Protein AF-A0A9Q0EKS3-F1 (afdb_monomer)

Radius of gyration: 27.32 Å; Cα contacts (8 Å, |Δi|>4): 43; chains: 1; bounding box: 49×35×78 Å

pLDDT: mean 80.1, std 11.82, range [51.69, 97.25]

InterPro domains:
  IPR006985 Receptor activity modifying protein [PF04901] (32-113)
  IPR006985 Receptor activity modifying protein [PTHR14076] (32-113)
  IPR038126 RAMP domain superfamily [G3DSA:1.10.150.510] (27-85)

Secondary struct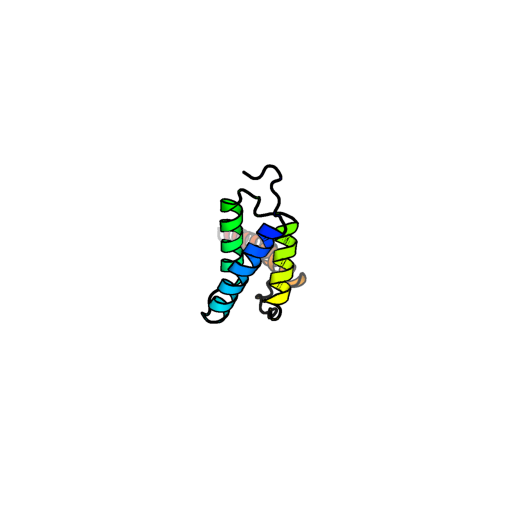ure (DSSP, 8-state):
--TT-S--HHHHHHHHHHHHHHHHHHTTTT--HHHHHHHHHHHHHHHHT--SS-HHHHHHHHHHHHHH-TT--S-S---PPPPHHHHHHHHHHHHHHHHHHHHHHHHHHHTT-

Solvent-accessible surface area (backbone atoms only — not comparable to full-atom values): 6680 Å² total; per-residue (Å²): 110,48,95,78,44,66,79,50,74,67,60,49,52,54,47,51,57,55,50,54,52,51,46,55,54,29,74,73,65,84,51,67,56,65,60,52,54,51,52,51,48,48,52,49,18,61,74,56,37,33,52,66,84,37,74,65,50,51,54,49,50,53,52,49,44,65,68,77,48,73,78,65,65,83,74,53,78,75,82,63,74,71,58,69,69,56,53,50,50,66,52,49,48,57,69,51,50,52,58,51,52,52,50,54,50,53,55,51,49,70,71,72,111

Foldseek 3Di:
DPPVLDDDPVLLVVLCVVLVVVLVVVVVVVDDSVVVNLVSLVVSCVVVVHDSDDPVNVVSVVVCCVPNVVPPDPVPVPVPPDPPVVVVVVVVCCVPVVVVVVVVVVVVVVVVD

Mean predicted aligned error: 12.66 Å

Structure (mmCIF, N/CA/C/O backbone):
data_AF-A0A9Q0EKS3-F1
#
_entry.id   AF-A0A9Q0EKS3-F1
#
loop_
_atom_site.group_PDB
_atom_site.id
_atom_site.type_symbol
_atom_site.label_atom_id
_atom_site.label_alt_id
_atom_site.label_comp_id
_atom_site.label_asym_id
_atom_site.label_entity_id
_atom_site.label_seq_id
_atom_site.pdbx_PDB_ins_code
_atom_site.Cartn_x
_atom_site.Cartn_y
_atom_site.Cartn_z
_atom_site.occupancy
_atom_site.B_iso_or_equiv
_atom_site.auth_seq_id
_atom_site.auth_comp_id
_atom_site.auth_asym_id
_atom_site.auth_atom_id
_atom_site.pdbx_PDB_model_num
ATOM 1 N N . MET A 1 1 ? 9.360 16.807 -16.471 1.00 53.38 1 MET A N 1
ATOM 2 C CA . MET A 1 1 ? 7.970 16.319 -16.365 1.00 53.38 1 MET A CA 1
ATOM 3 C C . MET A 1 1 ? 7.551 15.780 -17.713 1.00 53.38 1 MET A C 1
ATOM 5 O O . MET A 1 1 ? 7.492 16.559 -18.663 1.00 53.38 1 MET A O 1
ATOM 9 N N . ASN A 1 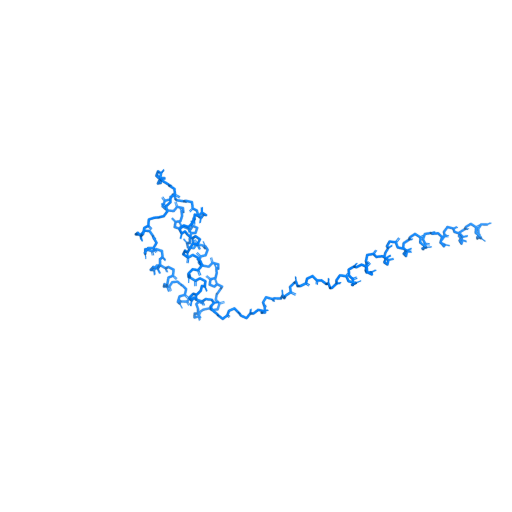2 ? 7.314 14.472 -17.791 1.00 58.62 2 ASN A N 1
ATOM 10 C CA . ASN A 1 2 ? 6.731 13.835 -18.965 1.00 58.62 2 ASN A CA 1
ATOM 11 C C . ASN A 1 2 ? 5.310 14.407 -19.193 1.00 58.62 2 ASN A C 1
ATOM 13 O O . ASN A 1 2 ? 4.522 14.428 -18.243 1.00 58.62 2 ASN A O 1
ATOM 17 N N . PRO A 1 3 ? 4.972 14.918 -20.393 1.00 57.31 3 PRO A N 1
ATOM 18 C CA . PRO A 1 3 ? 3.667 15.525 -20.664 1.00 57.31 3 PRO A CA 1
ATOM 19 C C . PRO A 1 3 ? 2.480 14.554 -20.551 1.00 57.31 3 PRO A C 1
ATOM 21 O O . PRO A 1 3 ? 1.352 15.017 -20.398 1.00 57.31 3 PRO A O 1
ATOM 24 N N . GLU A 1 4 ? 2.713 13.240 -20.603 1.00 66.25 4 GLU A N 1
ATOM 25 C CA . GLU A 1 4 ? 1.652 12.220 -20.564 1.00 66.25 4 GLU A CA 1
ATOM 26 C C . GLU A 1 4 ? 1.458 11.593 -19.174 1.00 66.25 4 GLU A C 1
ATOM 28 O O . GLU A 1 4 ? 0.430 10.971 -18.912 1.00 66.25 4 GLU A O 1
ATOM 33 N N . GLY A 1 5 ? 2.426 11.761 -18.263 1.00 68.38 5 GLY A N 1
ATOM 3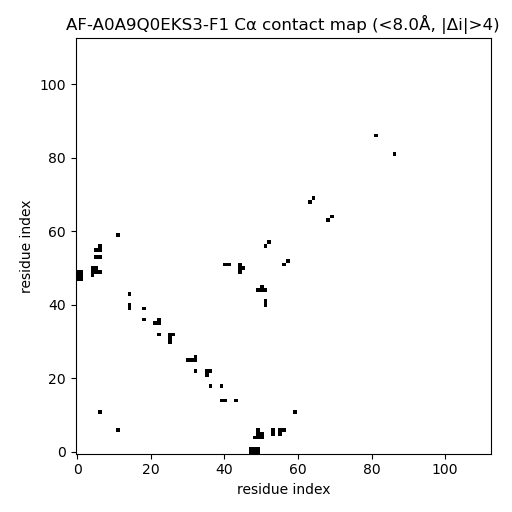4 C CA . GLY A 1 5 ? 2.372 11.211 -16.902 1.00 68.38 5 GLY A CA 1
ATOM 35 C C . GLY A 1 5 ? 2.301 9.676 -16.822 1.00 68.38 5 GLY A C 1
ATOM 36 O O . GLY A 1 5 ? 1.991 9.140 -15.754 1.00 68.38 5 GLY A O 1
ATOM 37 N N . SER A 1 6 ? 2.563 8.969 -17.927 1.00 76.06 6 SER A N 1
ATOM 38 C CA . SER A 1 6 ? 2.516 7.509 -18.030 1.00 76.06 6 SER A CA 1
ATOM 39 C C . SER A 1 6 ? 3.860 6.925 -18.444 1.00 76.06 6 SER A C 1
ATOM 41 O O . SER A 1 6 ? 4.679 7.592 -19.072 1.00 76.06 6 SER A O 1
ATOM 43 N N . TRP A 1 7 ? 4.067 5.679 -18.031 1.00 82.12 7 TRP A N 1
ATOM 44 C CA . TRP A 1 7 ? 5.269 4.898 -18.266 1.00 82.12 7 TRP A CA 1
ATOM 45 C C . TRP A 1 7 ? 5.232 4.290 -19.662 1.00 82.12 7 TRP A C 1
ATOM 47 O O . TRP A 1 7 ? 4.219 3.707 -20.061 1.00 82.12 7 TRP A O 1
ATOM 57 N N . THR A 1 8 ? 6.333 4.414 -20.392 1.00 84.62 8 THR A N 1
ATOM 58 C CA . THR A 1 8 ? 6.505 3.795 -21.706 1.00 84.62 8 THR A CA 1
ATOM 59 C C . THR A 1 8 ? 7.044 2.369 -21.577 1.00 84.62 8 THR A C 1
ATOM 61 O O . THR A 1 8 ? 7.456 1.930 -20.505 1.00 84.62 8 THR A O 1
ATOM 64 N N . ALA A 1 9 ? 7.027 1.619 -22.680 1.00 83.81 9 ALA A N 1
ATOM 65 C CA . ALA A 1 9 ? 7.581 0.267 -22.707 1.00 83.81 9 ALA A CA 1
ATOM 66 C C . ALA A 1 9 ? 9.099 0.249 -22.456 1.00 83.81 9 ALA A C 1
ATOM 68 O O . ALA A 1 9 ? 9.592 -0.699 -21.852 1.00 83.81 9 ALA A O 1
ATOM 69 N N . ASP A 1 10 ? 9.813 1.294 -22.883 1.00 84.12 10 ASP A N 1
ATOM 70 C CA . ASP A 1 10 ? 11.251 1.426 -22.646 1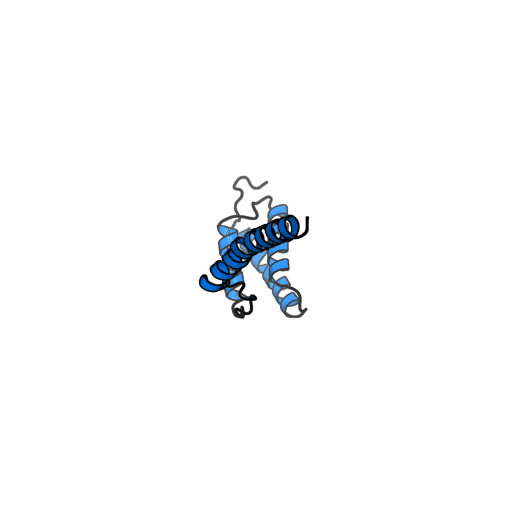.00 84.12 10 ASP A CA 1
ATOM 71 C C . ASP A 1 10 ? 11.525 1.699 -21.156 1.00 84.12 10 ASP A C 1
ATOM 73 O O . ASP A 1 10 ? 12.351 1.016 -20.558 1.00 84.12 10 ASP A O 1
ATOM 77 N N . ASP A 1 11 ? 10.737 2.581 -20.521 1.00 82.50 11 ASP A N 1
ATOM 78 C CA . ASP A 1 11 ? 10.841 2.853 -19.075 1.00 82.50 11 ASP A CA 1
ATOM 79 C C . ASP A 1 11 ? 10.597 1.587 -18.230 1.00 82.50 11 ASP A C 1
ATOM 81 O O . ASP A 1 11 ? 11.231 1.374 -17.198 1.00 82.50 11 ASP A O 1
ATOM 85 N N . LEU A 1 12 ? 9.658 0.738 -18.663 1.00 82.69 12 LEU A N 1
ATOM 86 C CA . LEU A 1 12 ? 9.355 -0.534 -18.004 1.00 82.69 12 LEU A CA 1
ATOM 87 C C . LEU A 1 12 ? 10.457 -1.578 -18.214 1.00 82.69 12 LEU A C 1
ATOM 89 O O . LEU A 1 12 ? 10.709 -2.370 -17.310 1.00 82.69 12 LEU A O 1
ATOM 93 N N . ALA A 1 13 ? 11.108 -1.590 -19.377 1.00 84.19 13 ALA A N 1
ATOM 94 C CA . ALA A 1 13 ? 12.222 -2.493 -19.651 1.00 84.19 13 ALA A CA 1
ATOM 95 C C . ALA A 1 13 ? 13.461 -2.134 -18.814 1.00 84.19 13 ALA A C 1
ATOM 97 O O . ALA A 1 13 ? 14.130 -3.030 -18.295 1.00 84.19 13 ALA A O 1
ATOM 98 N N . ASP A 1 14 ? 13.728 -0.837 -18.642 1.00 81.12 14 ASP A N 1
ATOM 99 C CA . ASP A 1 14 ? 14.784 -0.347 -17.752 1.00 81.12 14 ASP A CA 1
ATOM 100 C C . ASP A 1 14 ? 14.472 -0.710 -16.290 1.00 81.12 14 ASP A C 1
ATOM 102 O O . ASP A 1 14 ? 15.317 -1.290 -15.603 1.00 81.12 14 ASP A O 1
ATOM 106 N N . LEU A 1 15 ? 13.224 -0.494 -15.850 1.00 81.19 15 LEU A N 1
ATOM 107 C CA . LEU A 1 15 ? 12.751 -0.898 -14.521 1.00 81.19 15 LEU A CA 1
ATOM 108 C C . LEU A 1 15 ? 12.897 -2.411 -14.291 1.00 81.19 15 LEU A C 1
ATOM 110 O O . LEU A 1 15 ? 13.381 -2.824 -13.243 1.00 81.19 15 LEU A O 1
ATOM 114 N N . GLU A 1 16 ? 12.508 -3.250 -15.254 1.00 82.06 16 GLU A N 1
ATOM 115 C CA . GLU A 1 16 ? 12.648 -4.710 -15.167 1.00 82.06 16 GLU A CA 1
ATOM 116 C C . GLU A 1 16 ? 14.104 -5.157 -15.000 1.00 82.06 16 GLU A C 1
ATOM 118 O O . GLU A 1 16 ? 14.379 -6.096 -14.246 1.00 82.06 16 GLU A O 1
ATOM 123 N N . ALA A 1 17 ? 15.036 -4.499 -15.692 1.00 83.50 17 ALA A N 1
ATOM 124 C CA . ALA A 1 17 ? 16.455 -4.824 -15.624 1.00 83.50 17 ALA A CA 1
ATOM 125 C C . ALA A 1 17 ? 17.074 -4.444 -14.269 1.00 83.50 17 ALA A C 1
ATOM 127 O O . ALA A 1 17 ? 17.828 -5.239 -13.703 1.00 83.50 17 ALA A O 1
ATOM 128 N N . GLU A 1 18 ? 16.743 -3.264 -13.737 1.00 78.75 18 GLU A N 1
ATOM 129 C CA . GLU A 1 18 ? 17.228 -2.789 -12.433 1.00 78.75 18 GLU A CA 1
ATOM 130 C C . GLU A 1 18 ? 16.608 -3.580 -11.275 1.00 78.75 18 GLU A C 1
ATOM 132 O O . GLU A 1 18 ? 17.328 -4.166 -10.462 1.00 78.75 18 GLU A O 1
ATOM 137 N N . VAL A 1 19 ? 15.277 -3.693 -11.252 1.00 81.06 19 VAL A N 1
ATOM 138 C CA . VAL A 1 19 ? 14.530 -4.436 -10.224 1.00 81.06 19 VAL A CA 1
ATOM 139 C C . VAL A 1 19 ? 14.912 -5.912 -10.218 1.00 81.06 19 VAL A C 1
ATOM 141 O O . VAL A 1 19 ? 15.054 -6.507 -9.152 1.00 81.06 19 VAL A O 1
ATOM 144 N N . GLY A 1 20 ? 15.087 -6.527 -11.392 1.00 78.12 20 GLY A N 1
ATOM 145 C CA . GLY A 1 20 ? 15.454 -7.937 -11.498 1.00 78.12 20 GLY A CA 1
ATOM 146 C C . GLY A 1 20 ? 16.819 -8.252 -10.881 1.00 78.12 20 GLY A C 1
ATOM 147 O O . GLY A 1 20 ? 16.987 -9.327 -10.305 1.00 78.12 20 GLY A O 1
ATOM 148 N N . LEU A 1 21 ? 17.777 -7.324 -10.969 1.00 77.75 21 LEU A N 1
ATOM 149 C CA . LEU A 1 21 ? 19.103 -7.471 -10.367 1.00 77.75 21 LEU A CA 1
ATOM 150 C C . LEU A 1 21 ? 19.064 -7.241 -8.847 1.00 77.75 21 LEU A C 1
ATOM 152 O O . LEU A 1 21 ? 19.657 -8.014 -8.095 1.00 77.75 21 LEU A O 1
ATOM 156 N N . GLU A 1 22 ? 18.341 -6.212 -8.396 1.00 75.81 22 GLU A N 1
ATOM 157 C CA . GLU A 1 22 ? 18.205 -5.869 -6.973 1.00 75.81 22 GLU A CA 1
ATOM 158 C C . GLU A 1 22 ? 17.432 -6.944 -6.199 1.00 75.81 22 GLU A C 1
ATOM 160 O O . GLU A 1 22 ? 17.903 -7.429 -5.171 1.00 75.81 22 GLU A O 1
ATOM 165 N N . LEU A 1 23 ? 16.290 -7.402 -6.724 1.00 75.25 23 LEU A N 1
ATOM 166 C CA . LEU A 1 23 ? 15.518 -8.492 -6.118 1.00 75.25 23 LEU A CA 1
ATOM 167 C C . LEU A 1 23 ? 16.308 -9.801 -6.065 1.00 75.25 23 LEU A C 1
ATOM 169 O O . LEU A 1 23 ? 16.166 -10.553 -5.104 1.00 75.25 23 LEU A O 1
ATOM 173 N N . TYR A 1 24 ? 17.136 -10.078 -7.078 1.00 71.56 24 TYR A N 1
ATOM 174 C CA . TYR A 1 24 ? 17.986 -11.267 -7.090 1.00 71.56 24 TYR A CA 1
ATOM 175 C C . TYR A 1 24 ? 18.989 -11.249 -5.930 1.00 71.56 24 TYR A C 1
ATOM 177 O O . TYR A 1 24 ? 19.109 -12.245 -5.224 1.00 71.56 24 TYR A O 1
ATOM 185 N N . PHE A 1 25 ? 19.659 -10.118 -5.695 1.00 72.88 25 PHE A N 1
ATOM 186 C CA . PHE A 1 25 ? 20.630 -9.986 -4.608 1.00 72.88 25 PHE A CA 1
ATOM 187 C C . PHE A 1 25 ? 19.965 -9.988 -3.223 1.00 72.88 25 PHE A C 1
ATOM 189 O O . PHE A 1 25 ? 20.475 -10.589 -2.284 1.00 72.88 25 PHE A O 1
ATOM 196 N N . ILE A 1 26 ? 18.794 -9.365 -3.083 1.00 70.25 26 ILE A N 1
ATOM 197 C CA . ILE A 1 26 ? 18.093 -9.260 -1.792 1.00 70.25 26 ILE A CA 1
ATOM 198 C C . ILE A 1 26 ? 17.424 -10.567 -1.387 1.00 70.25 26 ILE A C 1
ATOM 200 O O . ILE A 1 26 ? 17.383 -10.888 -0.200 1.00 70.25 26 ILE A O 1
ATOM 204 N N . ALA A 1 27 ? 16.997 -11.373 -2.361 1.00 64.69 27 ALA A N 1
ATOM 205 C CA . ALA A 1 27 ? 16.612 -12.755 -2.102 1.00 64.69 27 ALA A CA 1
ATOM 206 C C . ALA A 1 27 ? 17.758 -13.577 -1.474 1.00 64.69 27 ALA A C 1
ATOM 208 O O . ALA A 1 27 ? 17.486 -14.586 -0.823 1.00 64.69 27 ALA A O 1
ATOM 209 N N . GLU A 1 28 ? 19.020 -13.157 -1.634 1.00 69.06 28 GLU A N 1
ATOM 210 C CA . GLU A 1 28 ? 20.182 -13.774 -0.985 1.00 69.06 28 GLU A CA 1
ATOM 211 C C . GLU A 1 28 ? 20.525 -13.159 0.395 1.00 69.06 28 GLU A C 1
ATOM 213 O O . GLU A 1 28 ? 21.211 -13.823 1.173 1.00 69.06 28 GLU A O 1
ATOM 218 N N . ASP A 1 29 ? 20.042 -11.951 0.735 1.00 70.38 29 ASP A N 1
ATOM 219 C CA . ASP A 1 29 ? 20.481 -11.145 1.902 1.00 70.38 29 ASP A CA 1
ATOM 220 C C . ASP A 1 29 ? 19.424 -10.957 3.022 1.00 70.38 29 ASP A C 1
ATOM 222 O O . ASP A 1 29 ? 19.594 -10.116 3.898 1.00 70.38 29 ASP A O 1
ATOM 226 N N . ASP A 1 30 ? 18.332 -11.737 3.046 1.00 65.12 30 ASP A N 1
ATOM 227 C CA . ASP A 1 30 ? 17.288 -11.689 4.109 1.00 65.12 30 ASP A CA 1
ATOM 228 C C . ASP A 1 30 ? 16.582 -10.309 4.243 1.00 65.12 30 ASP A C 1
ATOM 230 O O . ASP A 1 30 ? 15.960 -9.986 5.257 1.00 65.12 30 ASP A O 1
ATOM 234 N N . GLY A 1 31 ? 16.689 -9.458 3.217 1.00 72.06 31 GLY A N 1
ATOM 235 C CA . GLY A 1 31 ? 15.971 -8.186 3.125 1.00 72.06 31 GLY A CA 1
ATOM 236 C C . GLY A 1 31 ? 14.556 -8.370 2.575 1.00 72.06 31 GLY A C 1
ATOM 237 O O . GLY A 1 31 ? 14.286 -9.323 1.849 1.00 72.06 31 GLY A O 1
ATOM 238 N N . ASP A 1 32 ? 13.644 -7.448 2.901 1.00 78.00 32 ASP A N 1
ATOM 239 C CA . ASP A 1 32 ? 12.276 -7.481 2.374 1.00 78.00 32 ASP A CA 1
ATOM 240 C C . ASP A 1 32 ? 12.256 -7.066 0.887 1.00 78.00 32 ASP A C 1
ATOM 242 O O . ASP A 1 32 ? 12.464 -5.885 0.574 1.00 78.00 32 ASP A O 1
ATOM 246 N N . PRO A 1 33 ? 11.963 -7.995 -0.044 1.00 77.50 33 PRO A N 1
ATOM 247 C CA . PRO A 1 33 ? 11.981 -7.690 -1.466 1.00 77.50 33 PRO A CA 1
ATOM 248 C C . PRO A 1 33 ? 10.856 -6.724 -1.880 1.00 77.50 33 PRO A C 1
ATOM 250 O O . PRO A 1 33 ? 10.976 -6.056 -2.908 1.00 77.50 33 PRO A O 1
ATOM 253 N N . TYR A 1 34 ? 9.781 -6.586 -1.091 1.00 81.31 34 TYR A N 1
ATOM 254 C CA . TYR A 1 34 ? 8.720 -5.610 -1.378 1.00 81.31 34 TYR A CA 1
ATOM 255 C C . TYR A 1 34 ? 9.162 -4.172 -1.189 1.00 81.31 34 TYR A C 1
ATOM 257 O O . TYR A 1 34 ? 8.807 -3.304 -1.993 1.00 81.31 34 TYR A O 1
ATOM 265 N N . THR A 1 35 ? 9.907 -3.919 -0.116 1.00 83.12 35 THR A N 1
ATOM 266 C CA . THR A 1 35 ? 10.379 -2.574 0.210 1.00 83.12 35 THR A CA 1
ATOM 267 C C . THR A 1 35 ? 11.269 -2.057 -0.919 1.00 83.12 35 THR A C 1
ATOM 269 O O . THR A 1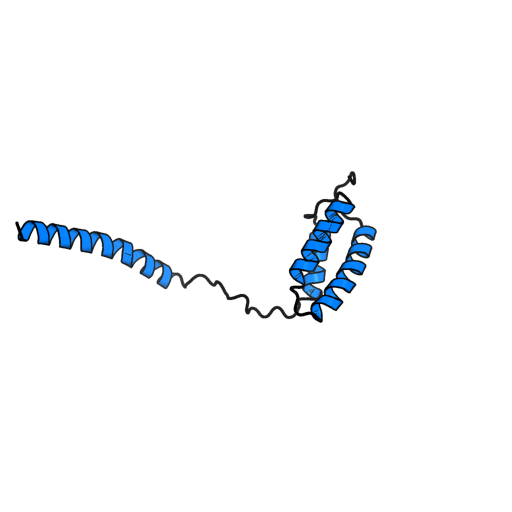 35 ? 11.061 -0.956 -1.416 1.00 83.12 35 THR A O 1
ATOM 272 N N . VAL A 1 36 ? 12.159 -2.904 -1.435 1.00 83.25 36 VAL A N 1
ATOM 273 C CA . VAL A 1 36 ? 13.067 -2.535 -2.532 1.00 83.25 36 VAL A CA 1
ATOM 274 C C . VAL A 1 36 ? 12.343 -2.340 -3.854 1.00 83.25 36 VAL A C 1
ATOM 276 O O . VAL A 1 36 ? 12.597 -1.363 -4.556 1.00 83.25 36 VAL A O 1
ATOM 279 N N . LEU A 1 37 ? 11.393 -3.221 -4.179 1.00 83.69 37 LEU A N 1
ATOM 280 C CA . LEU A 1 37 ? 10.546 -3.037 -5.356 1.00 83.69 37 LEU A CA 1
ATOM 281 C C . LEU A 1 37 ? 9.822 -1.681 -5.313 1.00 83.69 37 LEU A C 1
ATOM 283 O O . LEU A 1 37 ? 9.763 -0.975 -6.319 1.00 83.69 37 LEU A O 1
ATOM 287 N N . THR A 1 38 ? 9.291 -1.312 -4.147 1.00 85.75 38 THR A N 1
ATOM 288 C CA . THR A 1 38 ? 8.549 -0.059 -3.958 1.00 85.75 38 THR A CA 1
ATOM 289 C C . THR A 1 38 ? 9.469 1.161 -4.042 1.00 85.75 38 THR A C 1
ATOM 291 O O . THR A 1 38 ? 9.154 2.098 -4.777 1.00 85.75 38 THR A O 1
ATOM 294 N N . ASP A 1 39 ? 10.629 1.126 -3.381 1.00 86.31 39 ASP A N 1
ATOM 295 C CA . ASP A 1 39 ? 11.620 2.211 -3.394 1.00 86.31 39 ASP A CA 1
ATOM 296 C C . ASP A 1 39 ? 12.196 2.449 -4.801 1.00 86.31 39 ASP A C 1
ATOM 298 O O . ASP A 1 39 ? 12.387 3.598 -5.219 1.00 86.31 39 ASP A O 1
ATOM 302 N N . CYS A 1 40 ? 12.436 1.379 -5.566 1.00 85.69 40 CYS A N 1
ATOM 303 C CA . CYS A 1 40 ? 12.908 1.466 -6.948 1.00 85.69 40 CYS A CA 1
ATOM 304 C C . CYS A 1 40 ? 11.863 2.139 -7.852 1.00 85.69 40 CYS A C 1
ATOM 306 O O . CYS A 1 40 ? 12.176 3.094 -8.569 1.00 85.69 40 CYS A O 1
ATOM 308 N N . ILE A 1 41 ? 10.597 1.711 -7.759 1.00 85.44 41 ILE A N 1
ATOM 309 C CA . ILE A 1 41 ? 9.488 2.320 -8.506 1.00 85.44 41 ILE A CA 1
ATOM 310 C C . ILE A 1 41 ? 9.320 3.795 -8.120 1.00 85.44 41 ILE A C 1
ATOM 312 O O . ILE A 1 41 ? 9.129 4.633 -9.004 1.00 85.44 41 ILE A O 1
ATOM 316 N N . GLU A 1 42 ? 9.403 4.145 -6.834 1.00 87.38 42 GLU A N 1
ATOM 317 C CA . GLU A 1 42 ? 9.304 5.535 -6.368 1.00 87.38 42 GLU A CA 1
ATOM 318 C C . GLU A 1 42 ? 10.451 6.397 -6.915 1.00 87.38 42 GLU A C 1
ATOM 320 O O . GLU A 1 42 ? 10.214 7.477 -7.472 1.00 87.38 42 GLU A O 1
ATOM 325 N N . THR A 1 43 ? 11.683 5.896 -6.831 1.00 86.50 43 THR A N 1
ATOM 326 C CA . THR A 1 43 ? 12.884 6.585 -7.324 1.00 86.50 43 THR A CA 1
ATOM 327 C C . THR A 1 43 ? 12.804 6.821 -8.828 1.00 86.50 43 THR A C 1
ATOM 329 O O . THR A 1 43 ? 13.030 7.940 -9.300 1.00 86.50 43 THR A O 1
ATOM 332 N N . LEU A 1 44 ? 12.423 5.800 -9.595 1.00 83.19 44 LEU A N 1
ATOM 333 C CA . LEU A 1 44 ? 12.327 5.905 -11.046 1.00 83.19 44 LEU A CA 1
ATOM 334 C C . LEU A 1 44 ? 11.140 6.784 -11.477 1.00 83.19 44 LEU A C 1
ATOM 336 O O . LEU A 1 44 ? 11.282 7.602 -12.387 1.00 83.19 44 LEU A O 1
ATOM 340 N N . SER A 1 45 ? 10.014 6.741 -10.751 1.00 85.06 45 SER A N 1
ATOM 341 C CA . SER A 1 45 ? 8.896 7.687 -10.931 1.00 85.06 45 SER A CA 1
ATOM 342 C C . SER A 1 45 ? 9.362 9.135 -10.792 1.00 85.06 45 SER A C 1
ATOM 344 O O . SER A 1 45 ? 9.005 9.993 -11.606 1.00 85.06 45 SER A O 1
ATOM 346 N N . TYR A 1 46 ? 10.176 9.411 -9.769 1.00 85.19 46 TYR A N 1
ATOM 347 C CA . TYR A 1 46 ? 10.731 10.737 -9.518 1.00 85.19 46 TYR A CA 1
ATOM 348 C C . TYR A 1 46 ? 11.688 11.177 -10.633 1.00 85.19 46 TYR A C 1
ATOM 350 O O . TYR A 1 46 ? 11.572 12.302 -11.126 1.00 85.19 46 TYR A O 1
ATOM 358 N N . LEU A 1 47 ? 12.587 10.289 -11.072 1.00 83.94 47 LEU A N 1
ATOM 359 C CA . LEU A 1 47 ? 13.561 10.561 -12.135 1.00 83.94 47 LEU A CA 1
ATOM 360 C C . LEU A 1 47 ? 12.894 10.845 -13.486 1.00 83.94 47 LEU A C 1
ATOM 362 O O . LEU A 1 47 ? 13.243 11.818 -14.159 1.00 83.94 47 LEU A O 1
ATOM 366 N N . LEU A 1 48 ? 11.901 10.038 -13.862 1.00 81.88 48 LEU A N 1
ATOM 367 C CA . LEU A 1 48 ? 11.151 10.192 -15.113 1.00 81.88 48 LEU A CA 1
ATOM 368 C C . LEU A 1 48 ? 10.115 11.330 -15.034 1.00 81.88 48 LEU A C 1
ATOM 370 O O . LEU A 1 48 ? 9.622 11.831 -16.051 1.00 81.88 48 LEU A O 1
ATOM 374 N N . GLY A 1 49 ? 9.794 11.790 -13.821 1.00 81.81 49 GLY A N 1
ATOM 375 C CA . GLY A 1 49 ? 8.722 12.750 -13.574 1.00 81.81 49 GLY A CA 1
ATOM 376 C C . GLY A 1 49 ? 7.353 12.192 -13.970 1.00 81.81 49 GLY A C 1
ATOM 377 O O . GLY A 1 49 ? 6.523 12.943 -14.491 1.00 81.81 49 GLY A O 1
ATOM 378 N N . CYS A 1 50 ? 7.166 10.887 -13.763 1.00 83.12 50 CYS A N 1
ATOM 379 C CA . CYS A 1 50 ? 5.940 10.129 -13.994 1.00 83.12 50 CYS A CA 1
ATOM 380 C C . CYS A 1 50 ? 5.216 9.878 -12.664 1.00 83.12 50 CYS A C 1
ATOM 382 O O . CYS A 1 50 ? 5.791 10.003 -11.582 1.00 83.12 50 CYS A O 1
ATOM 384 N N . TYR A 1 51 ? 3.933 9.524 -12.726 1.00 81.62 51 TYR A N 1
ATOM 385 C CA . TYR A 1 51 ? 3.203 9.134 -11.522 1.00 81.62 51 TYR A CA 1
ATOM 386 C C . TYR A 1 51 ? 3.583 7.712 -11.096 1.00 81.62 51 TYR A C 1
ATOM 388 O O . TYR A 1 51 ? 3.594 6.799 -11.924 1.00 81.62 51 TYR A O 1
ATOM 396 N N . HIS A 1 52 ? 3.835 7.532 -9.796 1.00 74.88 52 HIS A N 1
ATOM 397 C CA . HIS A 1 52 ? 4.091 6.220 -9.193 1.00 74.88 52 HIS A CA 1
ATOM 398 C C . HIS A 1 52 ? 2.865 5.295 -9.266 1.00 74.88 52 HIS A C 1
ATOM 400 O O . HIS A 1 52 ? 2.993 4.097 -9.483 1.00 74.88 52 HIS A O 1
ATOM 406 N N . LEU A 1 53 ? 1.658 5.861 -9.153 1.00 75.62 53 LEU A N 1
ATOM 407 C CA . LEU A 1 53 ? 0.388 5.161 -9.348 1.00 75.62 53 LEU A CA 1
ATOM 408 C C . LEU A 1 53 ? -0.092 5.364 -10.786 1.00 75.62 53 LEU A C 1
ATOM 410 O O . LEU A 1 53 ? -0.657 6.404 -11.129 1.00 75.62 53 LEU A O 1
ATOM 414 N N . ASN A 1 54 ? 0.126 4.359 -11.626 1.00 78.19 54 ASN A N 1
ATOM 415 C CA . ASN A 1 54 ? -0.346 4.319 -13.007 1.00 78.19 54 ASN A CA 1
ATOM 416 C C . ASN A 1 54 ? -0.756 2.876 -13.360 1.00 78.19 54 ASN A C 1
ATOM 418 O O . ASN A 1 54 ? -0.083 1.958 -12.891 1.00 78.19 54 ASN A O 1
ATOM 422 N N . PRO A 1 55 ? -1.793 2.645 -14.190 1.00 84.12 55 PRO A N 1
ATOM 423 C CA . PRO A 1 55 ? -2.132 1.308 -14.685 1.00 84.12 55 PRO A CA 1
ATOM 424 C C . PRO A 1 55 ? -0.937 0.484 -15.192 1.00 84.12 55 PRO A C 1
ATOM 426 O O . PRO A 1 55 ? -0.843 -0.693 -14.868 1.00 84.12 55 PRO A O 1
ATOM 429 N N . SER A 1 56 ? 0.018 1.100 -15.899 1.00 83.00 56 SER A N 1
ATOM 430 C CA . SER A 1 56 ? 1.213 0.394 -16.390 1.00 83.00 56 SER A CA 1
ATOM 431 C C . SER A 1 56 ? 2.103 -0.130 -15.253 1.00 83.00 56 SER A C 1
ATOM 433 O O . SER A 1 56 ? 2.583 -1.259 -15.304 1.00 83.00 56 SER A O 1
ATOM 435 N N . VAL A 1 57 ? 2.288 0.672 -14.198 1.00 82.25 57 VAL A N 1
ATOM 436 C CA . VAL A 1 57 ? 3.060 0.286 -13.002 1.00 82.25 57 VAL A CA 1
ATOM 437 C C . VAL 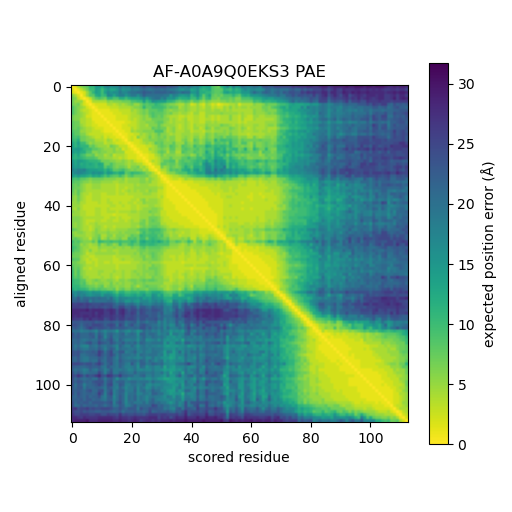A 1 57 ? 2.298 -0.742 -12.174 1.00 82.25 57 VAL A C 1
ATOM 439 O O . VAL A 1 57 ? 2.898 -1.659 -11.625 1.00 82.25 57 VAL A O 1
ATOM 442 N N . GLN A 1 58 ? 0.970 -0.622 -12.109 1.00 85.50 58 GLN A N 1
ATOM 443 C CA . GLN A 1 58 ? 0.103 -1.586 -11.435 1.00 85.50 58 GLN A CA 1
ATOM 444 C C . GLN A 1 58 ? 0.230 -2.977 -12.071 1.00 85.50 58 GLN A C 1
ATOM 446 O O . GLN A 1 58 ? 0.412 -3.962 -11.356 1.00 85.50 58 GLN A O 1
ATOM 451 N N . ASP A 1 59 ? 0.175 -3.061 -13.402 1.00 87.12 59 ASP A N 1
ATOM 452 C CA . ASP A 1 59 ? 0.329 -4.323 -14.131 1.00 87.12 59 ASP A CA 1
ATOM 453 C C . ASP A 1 59 ? 1.739 -4.901 -13.971 1.00 87.12 59 ASP A C 1
ATOM 455 O O . ASP A 1 59 ? 1.890 -6.110 -13.779 1.00 87.12 59 ASP A O 1
ATOM 459 N N . PHE A 1 60 ? 2.768 -4.049 -13.992 1.00 84.62 60 PHE A N 1
ATOM 460 C CA . PHE A 1 60 ? 4.141 -4.451 -13.688 1.00 84.62 60 PHE A CA 1
ATOM 461 C C . PHE A 1 60 ? 4.269 -5.026 -12.269 1.00 84.62 60 PHE A C 1
ATOM 463 O O . PHE A 1 60 ? 4.837 -6.103 -12.079 1.00 84.62 60 PHE A O 1
ATOM 470 N N . PHE A 1 61 ? 3.686 -4.358 -11.271 1.00 85.06 61 PHE A N 1
ATOM 471 C CA . PHE A 1 61 ? 3.708 -4.806 -9.881 1.00 85.06 61 PHE A CA 1
ATOM 472 C C . PHE A 1 61 ? 3.028 -6.169 -9.719 1.00 85.06 61 PHE A C 1
ATOM 474 O O . PHE A 1 61 ? 3.585 -7.062 -9.086 1.00 85.06 61 PHE A O 1
ATOM 481 N N . LEU A 1 62 ? 1.864 -6.370 -10.343 1.00 85.50 62 LEU A N 1
ATOM 482 C CA . LEU A 1 62 ? 1.146 -7.649 -10.312 1.00 85.50 62 LEU A CA 1
ATOM 483 C C . LEU A 1 62 ? 1.940 -8.783 -10.977 1.00 85.50 62 LEU A C 1
ATOM 485 O O . LEU A 1 62 ? 1.964 -9.902 -10.463 1.00 85.50 62 LEU A O 1
ATOM 489 N N . GLN A 1 63 ? 2.613 -8.508 -12.097 1.00 84.94 63 GLN A N 1
ATOM 490 C CA . GLN A 1 63 ? 3.460 -9.495 -12.774 1.00 84.94 63 GLN A CA 1
ATOM 491 C C . GLN A 1 63 ? 4.691 -9.865 -11.942 1.00 84.94 63 GLN A C 1
ATOM 493 O O . GLN A 1 63 ? 5.010 -11.047 -11.809 1.00 84.94 63 GLN A O 1
ATOM 498 N N . THR A 1 64 ? 5.353 -8.877 -11.342 1.00 81.38 64 THR A N 1
ATOM 499 C CA . THR A 1 64 ? 6.514 -9.085 -10.466 1.00 81.38 64 THR A CA 1
ATOM 500 C C . THR A 1 64 ? 6.112 -9.834 -9.196 1.00 81.38 64 THR A C 1
ATOM 502 O O . THR A 1 64 ? 6.748 -10.832 -8.849 1.00 81.38 64 THR A O 1
ATOM 505 N N . HIS A 1 65 ? 4.990 -9.463 -8.573 1.00 81.56 65 HIS A N 1
ATOM 506 C CA . HIS A 1 65 ? 4.386 -10.194 -7.456 1.00 81.56 65 HIS A CA 1
ATOM 507 C C . HIS A 1 65 ? 4.122 -11.663 -7.825 1.00 81.56 65 HIS A C 1
ATOM 509 O O . HIS A 1 65 ? 4.477 -12.578 -7.083 1.00 81.56 65 HIS A O 1
ATOM 515 N N . GLY A 1 66 ? 3.546 -11.910 -9.002 1.00 78.38 66 GLY A N 1
ATOM 516 C CA . GLY A 1 66 ? 3.278 -13.255 -9.512 1.00 78.38 66 GLY A CA 1
ATOM 517 C C . GLY A 1 66 ? 4.513 -14.031 -9.982 1.00 78.38 66 GLY A C 1
ATOM 518 O O . GLY A 1 66 ? 4.393 -15.220 -10.247 1.00 78.38 66 GLY A O 1
ATOM 519 N N . ARG A 1 67 ? 5.689 -13.408 -10.113 1.00 78.31 67 ARG A N 1
ATOM 520 C CA . ARG A 1 67 ? 6.934 -14.084 -10.523 1.00 78.31 67 ARG A CA 1
ATOM 521 C C . ARG A 1 67 ? 7.842 -14.378 -9.333 1.00 78.31 67 ARG A C 1
ATOM 523 O O . ARG A 1 67 ? 8.3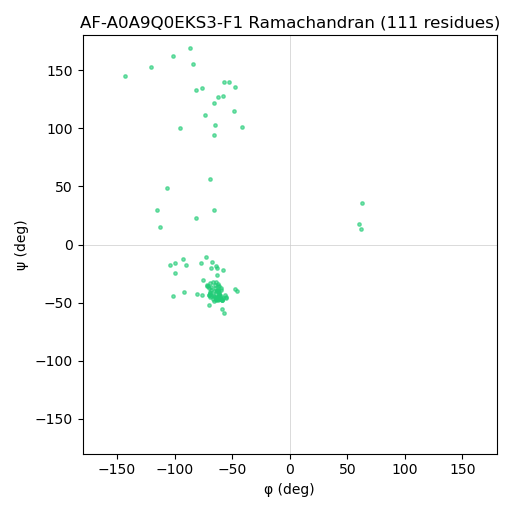81 -15.477 -9.248 1.00 78.31 67 ARG A O 1
ATOM 530 N N . PHE A 1 68 ? 8.007 -13.414 -8.432 1.00 72.50 68 PHE A N 1
ATOM 531 C CA . PHE A 1 68 ? 8.972 -13.486 -7.332 1.00 72.50 68 PHE A CA 1
ATOM 532 C C . PHE A 1 68 ? 8.338 -13.896 -5.997 1.00 72.50 68 PHE A C 1
ATOM 534 O O . PHE A 1 68 ? 9.009 -14.503 -5.169 1.00 72.50 68 PHE A O 1
ATOM 541 N N . PHE A 1 69 ? 7.036 -13.660 -5.809 1.00 73.75 69 PHE A N 1
ATOM 542 C CA . PHE A 1 69 ? 6.344 -13.855 -4.529 1.00 73.75 69 PHE A CA 1
ATOM 543 C C . PHE A 1 69 ? 5.282 -14.967 -4.594 1.00 73.75 69 PHE A C 1
ATOM 545 O O . PHE A 1 69 ? 4.289 -14.955 -3.874 1.00 73.75 69 PHE A O 1
ATOM 552 N N . LEU A 1 70 ? 5.495 -15.969 -5.456 1.00 68.06 70 LEU A N 1
ATOM 553 C CA . LEU A 1 70 ? 4.580 -17.109 -5.641 1.00 68.06 70 LEU A CA 1
ATOM 554 C C . LEU A 1 70 ? 4.416 -17.989 -4.397 1.00 68.06 70 LEU A C 1
ATOM 556 O O . LEU A 1 70 ? 3.437 -18.723 -4.293 1.00 68.06 70 LEU A O 1
ATOM 560 N N . THR A 1 71 ? 5.367 -17.914 -3.467 1.00 61.50 71 THR A N 1
ATOM 561 C CA . THR A 1 71 ? 5.327 -18.637 -2.192 1.00 61.50 71 THR A CA 1
ATOM 562 C C . THR A 1 71 ? 5.024 -17.670 -1.051 1.00 61.50 71 THR A C 1
ATOM 564 O O . THR A 1 71 ? 5.721 -17.651 -0.042 1.00 61.50 71 THR A O 1
ATOM 567 N N . CYS A 1 72 ? 3.994 -16.835 -1.201 1.00 59.28 72 CYS A N 1
ATOM 568 C CA . CYS A 1 72 ? 3.368 -16.229 -0.033 1.00 59.28 72 CYS A CA 1
ATOM 569 C C . CYS A 1 72 ? 2.745 -17.370 0.774 1.00 59.28 72 CYS A C 1
ATOM 571 O O . CYS A 1 72 ? 1.708 -17.912 0.395 1.00 59.28 72 CYS A O 1
ATOM 573 N N . SER A 1 73 ? 3.395 -17.770 1.868 1.00 56.47 73 SER A N 1
ATOM 574 C CA . SER A 1 73 ? 2.653 -18.453 2.918 1.00 56.47 73 SER A CA 1
ATOM 575 C C . SER A 1 73 ? 1.556 -17.482 3.344 1.00 56.47 73 SER A C 1
ATOM 577 O O . SER A 1 73 ? 1.865 -16.337 3.675 1.00 56.47 73 SER A O 1
ATOM 579 N N . GLU A 1 74 ? 0.295 -17.909 3.371 1.00 55.34 74 GLU A N 1
ATOM 580 C CA . GLU A 1 74 ? -0.793 -17.190 4.058 1.00 55.34 74 GLU A CA 1
ATOM 581 C C . GLU A 1 74 ? -0.573 -17.171 5.591 1.00 55.34 74 GLU A C 1
ATOM 583 O O . GLU A 1 74 ? -1.518 -17.139 6.370 1.00 55.34 74 GLU A O 1
ATOM 588 N N . ASP A 1 75 ? 0.686 -17.197 6.034 1.00 51.69 75 ASP A N 1
ATOM 589 C CA . ASP A 1 75 ? 1.132 -16.781 7.355 1.00 51.69 75 ASP A CA 1
ATOM 590 C C . ASP A 1 75 ? 1.294 -15.250 7.406 1.00 51.69 75 ASP A C 1
ATOM 592 O O . ASP A 1 75 ? 1.976 -14.722 8.288 1.00 51.69 75 ASP A O 1
ATOM 596 N N . GLU A 1 76 ? 0.621 -14.494 6.521 1.00 53.16 76 GLU A N 1
ATOM 597 C CA . GLU A 1 76 ? 0.000 -13.275 7.032 1.00 53.16 76 GLU A CA 1
ATOM 598 C C . GLU A 1 76 ? -0.735 -13.737 8.278 1.00 53.16 76 GLU A C 1
ATOM 600 O O . GLU A 1 76 ? -1.606 -14.599 8.186 1.00 53.16 76 GLU A O 1
ATOM 605 N N . LEU A 1 77 ? -0.317 -13.253 9.450 1.00 55.53 77 LEU A N 1
ATOM 606 C CA . LEU A 1 77 ? -1.114 -13.333 10.661 1.00 55.53 77 LEU A CA 1
ATOM 607 C C . LEU A 1 77 ? -2.527 -13.016 10.216 1.00 55.53 77 LEU A C 1
ATOM 609 O O . LEU A 1 77 ? -2.811 -11.860 9.921 1.00 55.53 77 LEU A O 1
ATOM 613 N N . LEU A 1 78 ? -3.354 -14.046 10.051 1.00 57.25 78 LEU A N 1
ATOM 614 C CA . LEU A 1 78 ? -4.687 -13.881 9.535 1.00 57.25 78 LEU A CA 1
ATOM 615 C C . LEU A 1 78 ? -5.357 -13.065 10.631 1.00 57.25 78 LEU A C 1
ATOM 617 O O . LEU A 1 78 ? -5.836 -13.623 11.622 1.00 57.25 78 LEU A O 1
ATOM 621 N N . LEU A 1 79 ? -5.363 -11.735 10.483 1.00 58.78 79 LEU A N 1
ATOM 622 C CA . LEU A 1 79 ? -6.213 -10.803 11.207 1.00 58.78 79 LEU A CA 1
ATOM 623 C C . LEU A 1 79 ? -7.629 -11.057 10.683 1.00 58.78 79 LEU A C 1
ATOM 625 O O . LEU A 1 79 ? -8.307 -10.193 10.142 1.00 58.78 79 LEU A O 1
ATOM 629 N N . THR A 1 80 ? -8.050 -12.312 10.799 1.00 67.88 80 THR A N 1
ATOM 630 C CA . THR A 1 80 ? -9.415 -12.730 10.624 1.00 67.88 80 THR A CA 1
ATOM 631 C C . THR A 1 80 ? -10.133 -12.074 11.775 1.00 67.88 80 THR A C 1
ATOM 633 O O . THR A 1 80 ? -9.767 -12.275 12.940 1.00 67.88 80 THR A O 1
ATOM 636 N N . ASP A 1 81 ? -11.131 -11.265 11.446 1.00 73.00 81 ASP A N 1
ATOM 637 C CA . ASP A 1 81 ? -12.011 -10.716 12.457 1.00 73.00 81 ASP A CA 1
ATOM 638 C C . ASP A 1 81 ? -12.473 -11.839 13.389 1.00 73.00 81 ASP A C 1
ATOM 640 O O . ASP A 1 81 ? -12.822 -12.946 12.955 1.00 73.00 81 ASP A O 1
ATOM 644 N N . ALA A 1 82 ? -12.455 -11.557 14.695 1.00 75.44 82 ALA A N 1
ATOM 645 C CA . ALA A 1 82 ? -12.987 -12.488 15.674 1.00 75.44 82 ALA A CA 1
ATOM 646 C C . ALA A 1 82 ? -14.420 -12.865 15.258 1.00 75.44 82 ALA A C 1
ATOM 648 O O . ALA A 1 82 ? -15.183 -12.004 14.805 1.00 75.44 82 ALA A O 1
ATOM 649 N N . PRO A 1 83 ? -14.823 -14.137 15.400 1.00 85.25 83 PRO A N 1
ATOM 650 C CA . PRO A 1 83 ? -16.115 -14.580 14.907 1.00 85.25 83 PRO A CA 1
ATOM 651 C C . PRO A 1 83 ? -17.236 -13.741 15.538 1.00 85.25 83 PRO A C 1
ATOM 653 O O . PRO A 1 83 ? -17.190 -13.393 16.719 1.00 85.25 83 PRO A O 1
ATOM 656 N N . HIS A 1 84 ? -18.245 -13.397 14.734 1.00 87.31 84 HIS A N 1
ATOM 657 C CA . HIS A 1 84 ? -19.285 -12.411 15.060 1.00 87.31 84 HIS A CA 1
ATOM 658 C C . HIS A 1 84 ? -19.911 -12.589 16.454 1.00 87.31 84 HIS A C 1
ATOM 660 O O . HIS A 1 84 ? -20.183 -11.622 17.162 1.00 87.31 84 HIS A O 1
ATOM 666 N N . ASN A 1 85 ? -20.114 -13.835 16.882 1.00 89.06 85 ASN A N 1
ATOM 667 C CA . ASN A 1 85 ? -20.643 -14.168 18.202 1.00 89.06 85 ASN A CA 1
ATOM 668 C C . ASN A 1 85 ? -19.729 -13.705 19.351 1.00 89.06 85 ASN A C 1
ATOM 670 O O . ASN A 1 85 ? -20.230 -13.230 20.368 1.00 89.06 85 ASN A O 1
ATOM 674 N N . VAL A 1 86 ? -18.409 -13.814 19.199 1.00 91.62 86 VAL A N 1
ATOM 675 C CA . VAL A 1 86 ? -17.426 -13.386 20.205 1.00 91.62 86 VAL A CA 1
ATOM 676 C C . VAL A 1 86 ? -17.425 -11.867 20.332 1.00 91.62 86 VAL A C 1
ATOM 678 O O . VAL A 1 86 ? -17.492 -11.354 21.448 1.00 91.62 86 VAL A O 1
ATOM 681 N N . VAL A 1 87 ? -17.450 -11.150 19.206 1.00 92.06 87 VAL A N 1
ATOM 682 C CA . VAL A 1 87 ? -17.524 -9.678 19.175 1.00 92.06 87 VAL A CA 1
ATOM 683 C C . VAL A 1 87 ? -18.793 -9.180 19.870 1.00 92.06 87 VAL A C 1
ATOM 685 O O . VAL A 1 87 ? -18.739 -8.270 20.700 1.00 92.06 87 VAL A O 1
ATOM 688 N N . VAL A 1 88 ? -19.937 -9.814 19.598 1.00 94.56 88 VAL A N 1
ATOM 689 C CA . VAL A 1 88 ? -21.219 -9.451 20.220 1.00 94.56 88 VAL A CA 1
ATOM 690 C C . VAL A 1 88 ? -21.189 -9.685 21.729 1.00 94.56 88 VAL A C 1
ATOM 692 O O . VAL A 1 88 ? -21.569 -8.797 22.492 1.00 94.56 88 VAL A O 1
ATOM 695 N N . VAL A 1 89 ? -20.702 -10.842 22.186 1.00 95.38 89 VAL A N 1
ATOM 696 C CA . VAL A 1 89 ? -20.611 -11.146 23.623 1.00 95.38 89 VAL A CA 1
ATOM 697 C C . VAL A 1 89 ? -19.671 -10.169 24.330 1.00 95.38 89 VAL A C 1
ATOM 699 O O . VAL A 1 89 ? -20.055 -9.585 25.343 1.00 95.38 89 VAL A O 1
ATOM 702 N N . LEU A 1 90 ? -18.478 -9.932 23.779 1.00 93.38 90 LEU A N 1
ATOM 703 C CA . LEU A 1 90 ? -17.497 -9.004 24.349 1.00 93.38 90 LEU A CA 1
ATOM 704 C C . LEU A 1 90 ? -17.989 -7.558 24.384 1.00 93.38 90 LEU A C 1
ATOM 706 O O . LEU A 1 90 ? -17.557 -6.804 25.247 1.00 93.38 90 LEU A O 1
ATOM 710 N N . THR A 1 91 ? -18.907 -7.179 23.496 1.00 94.88 91 THR A N 1
ATOM 711 C CA . THR A 1 91 ? -19.534 -5.850 23.505 1.00 94.88 91 THR A CA 1
ATOM 712 C C . THR A 1 91 ? -20.660 -5.765 24.537 1.00 94.88 91 THR A C 1
ATOM 714 O O . THR A 1 91 ? -20.765 -4.786 25.275 1.00 94.88 91 THR A O 1
ATOM 717 N N . LEU A 1 92 ? -21.499 -6.800 24.642 1.00 96.62 92 LEU A N 1
ATOM 718 C CA . LEU A 1 92 ? -22.629 -6.821 25.577 1.00 96.62 92 LEU A CA 1
ATOM 719 C C . LEU A 1 92 ? -22.192 -6.908 27.043 1.00 96.62 92 LEU A C 1
ATOM 721 O O . LEU A 1 92 ? -22.853 -6.332 27.911 1.00 96.62 92 LEU A O 1
ATOM 725 N N . VAL A 1 93 ? -21.085 -7.593 27.337 1.00 96.75 93 VAL A N 1
ATOM 726 C CA . VAL A 1 93 ? -20.553 -7.719 28.703 1.00 96.75 93 VAL A CA 1
ATOM 727 C C . VAL A 1 93 ? -20.278 -6.354 29.352 1.00 96.75 93 VAL A C 1
ATOM 729 O O . VAL A 1 93 ? -20.901 -6.083 30.373 1.00 96.75 93 VAL A O 1
ATOM 732 N N . PRO A 1 94 ? -19.427 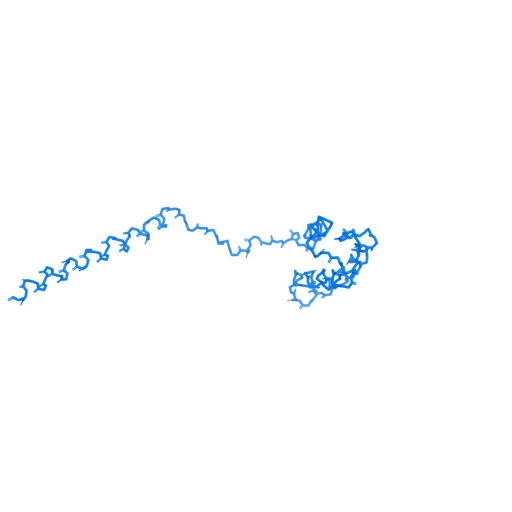-5.456 28.818 1.00 94.56 94 PRO A N 1
ATOM 733 C CA . PRO A 1 94 ? -19.182 -4.156 29.437 1.00 94.56 94 PRO A CA 1
ATOM 734 C C . PRO A 1 94 ? -20.431 -3.268 29.430 1.00 94.56 94 PRO A C 1
ATOM 736 O O . PRO A 1 94 ? -20.699 -2.599 30.426 1.00 94.56 94 PRO A O 1
ATOM 739 N N . VAL A 1 95 ? -21.246 -3.308 28.370 1.00 97.25 95 VAL A N 1
ATOM 740 C CA . VAL A 1 95 ? -22.484 -2.511 28.272 1.00 97.25 95 VAL A CA 1
ATOM 741 C C . VAL A 1 95 ? -23.489 -2.867 29.368 1.00 97.25 95 VAL A C 1
ATOM 743 O O . VAL A 1 95 ? -24.177 -1.984 29.874 1.00 97.25 95 VAL A O 1
ATOM 746 N N . THR A 1 96 ? -23.572 -4.137 29.765 1.00 96.69 96 THR A N 1
ATOM 747 C CA . THR A 1 96 ? -24.491 -4.596 30.819 1.00 96.69 96 THR A CA 1
ATOM 748 C C . THR A 1 96 ? -23.854 -4.577 32.206 1.00 96.69 96 THR A C 1
ATOM 750 O O . THR A 1 96 ? -24.488 -4.160 33.174 1.00 96.69 96 THR A O 1
ATOM 753 N N . LEU A 1 97 ? -22.589 -4.978 32.325 1.00 96.81 97 LEU A N 1
ATOM 754 C CA . LEU A 1 97 ? -21.894 -5.102 33.604 1.00 96.81 97 LEU A CA 1
ATOM 755 C C . LEU A 1 97 ? -21.626 -3.738 34.248 1.00 96.81 97 LEU A C 1
ATOM 757 O O . LEU A 1 97 ? -21.813 -3.594 35.455 1.00 96.81 97 LEU A O 1
ATOM 761 N N . LEU A 1 98 ? -21.236 -2.728 33.464 1.00 96.56 98 LEU A N 1
ATOM 762 C CA . LEU A 1 98 ? -20.961 -1.382 33.976 1.00 96.56 98 LEU A CA 1
ATOM 763 C C . LEU A 1 98 ? -22.174 -0.749 34.691 1.00 96.56 98 LEU A C 1
ATOM 765 O O . LEU A 1 98 ? -22.032 -0.399 35.865 1.00 96.56 98 LEU A O 1
ATOM 769 N N . PRO A 1 99 ? -23.372 -0.626 34.078 1.00 96.25 99 PRO A N 1
ATOM 770 C CA . PRO A 1 99 ? -24.526 -0.037 34.756 1.00 96.25 99 PRO A CA 1
ATOM 771 C C . PRO A 1 99 ? -25.023 -0.891 35.927 1.00 96.25 99 PRO A C 1
ATOM 773 O O . PRO A 1 99 ? -25.469 -0.331 36.927 1.00 96.25 99 PRO A O 1
ATOM 776 N N . LEU A 1 100 ? -24.909 -2.224 35.854 1.00 96.81 100 LEU A N 1
ATOM 777 C CA . LEU A 1 100 ? -25.256 -3.107 36.971 1.00 96.81 100 LEU A CA 1
ATOM 778 C C . LEU A 1 100 ? -24.368 -2.849 38.190 1.00 96.81 100 LEU A C 1
ATOM 780 O O . LEU A 1 100 ? -24.877 -2.715 39.302 1.00 96.81 100 LEU A O 1
ATOM 784 N N . LEU A 1 101 ? -23.052 -2.733 37.994 1.00 96.38 101 LEU A N 1
ATOM 785 C CA . LEU A 1 101 ? -22.121 -2.417 39.077 1.00 96.38 101 LEU A CA 1
ATOM 786 C C . LEU A 1 101 ? -22.402 -1.033 39.669 1.00 96.38 101 LEU A C 1
ATOM 788 O O . LEU A 1 101 ? -22.476 -0.906 40.891 1.00 96.38 101 LEU A O 1
ATOM 792 N N . VAL A 1 102 ? -22.624 -0.019 38.826 1.00 96.50 102 VAL A N 1
ATOM 793 C CA . VAL A 1 102 ? -22.986 1.336 39.279 1.00 96.50 102 VAL A CA 1
ATOM 794 C C . VAL A 1 102 ? -24.272 1.305 40.107 1.00 96.50 102 VAL A C 1
ATOM 796 O O . VAL A 1 102 ? -24.299 1.834 41.218 1.00 96.50 102 VAL A O 1
ATOM 799 N N . TYR A 1 103 ? -25.314 0.629 39.618 1.00 96.38 103 TYR A N 1
ATOM 800 C CA . TYR A 1 103 ? -26.580 0.479 40.332 1.00 96.38 103 TYR A CA 1
ATOM 801 C C . TYR A 1 103 ? -26.396 -0.202 41.695 1.00 96.38 103 TYR A C 1
ATOM 803 O O . TYR A 1 103 ? -26.885 0.297 42.710 1.00 96.38 103 TYR A O 1
ATOM 811 N N . LEU A 1 104 ? -25.653 -1.312 41.741 1.00 96.06 104 LEU A N 1
ATOM 812 C CA . LEU A 1 104 ? -25.385 -2.047 42.979 1.00 96.06 104 LEU A CA 1
ATOM 813 C C . LEU A 1 104 ? -24.614 -1.203 44.000 1.00 96.06 104 LEU A C 1
ATOM 815 O O . LEU A 1 104 ? -24.914 -1.268 45.194 1.00 96.06 104 LEU A O 1
ATOM 819 N N . VAL A 1 105 ? -23.640 -0.407 43.552 1.00 95.94 105 VAL A N 1
ATOM 820 C CA . VAL A 1 105 ? -22.864 0.492 44.420 1.00 95.94 105 VAL A CA 1
ATOM 821 C C . VAL A 1 105 ? -23.751 1.589 44.997 1.00 95.94 105 VAL A C 1
ATOM 823 O O . VAL A 1 105 ? -23.753 1.773 46.213 1.00 95.94 105 VAL A O 1
ATOM 826 N N . VAL A 1 106 ? -24.543 2.267 44.161 1.00 95.06 106 VAL A N 1
ATOM 827 C CA . VAL A 1 106 ? -25.477 3.317 44.604 1.00 95.06 106 VAL A CA 1
ATOM 828 C C . VAL A 1 106 ? -26.477 2.753 45.608 1.00 95.06 106 VAL A C 1
ATOM 830 O O . VAL A 1 106 ? -26.659 3.308 46.691 1.00 95.06 106 VAL A O 1
ATOM 833 N N . TRP A 1 107 ? -27.075 1.604 45.295 1.00 94.94 107 TRP A N 1
ATOM 834 C CA . TRP A 1 107 ? -28.041 0.956 46.175 1.00 94.94 107 TRP A CA 1
ATOM 835 C C . TRP A 1 107 ? -27.433 0.561 47.526 1.00 94.94 107 TRP A C 1
ATOM 837 O O . TRP A 1 107 ? -28.043 0.786 48.572 1.00 94.94 107 TRP A O 1
ATOM 847 N N . LYS A 1 108 ? -26.213 0.010 47.526 1.00 89.56 108 LYS A N 1
ATOM 848 C CA . LYS A 1 108 ? -25.496 -0.352 48.755 1.00 89.56 108 LYS A CA 1
ATOM 849 C C . LYS A 1 108 ? -25.072 0.876 49.562 1.00 89.56 108 LYS A C 1
ATOM 851 O O . LYS A 1 108 ? -25.100 0.802 50.787 1.00 89.56 108 LYS A O 1
ATOM 856 N N . SER A 1 109 ? -24.688 1.971 48.905 1.00 87.44 109 SER A N 1
ATOM 857 C CA . SER A 1 109 ? -24.345 3.237 49.564 1.00 87.44 109 SER A CA 1
ATOM 858 C C . SER A 1 109 ? -25.560 3.822 50.279 1.00 87.44 109 SER A C 1
ATOM 860 O O . SER A 1 109 ? -25.492 4.088 51.470 1.00 87.44 109 SER A O 1
ATOM 862 N N . ASN A 1 110 ? -26.710 3.867 49.602 1.00 79.19 110 ASN A N 1
ATOM 863 C CA . ASN A 1 110 ? -27.973 4.348 50.171 1.00 79.19 110 ASN A CA 1
ATOM 864 C C . ASN A 1 110 ? -28.543 3.443 51.285 1.00 79.19 110 ASN A C 1
ATOM 866 O O . ASN A 1 110 ? -29.480 3.818 51.974 1.00 79.19 110 ASN A O 1
ATOM 870 N N . ARG A 1 111 ? -28.048 2.206 51.422 1.00 77.88 111 ARG A N 1
ATOM 871 C CA . ARG A 1 111 ? -28.388 1.284 52.525 1.00 77.88 111 ARG A CA 1
ATOM 872 C C . ARG A 1 111 ? -27.405 1.375 53.700 1.00 77.88 111 ARG A C 1
ATOM 874 O O . ARG A 1 111 ? -27.641 0.717 54.711 1.00 77.88 111 ARG A O 1
ATOM 881 N N . ARG A 1 112 ? -26.262 2.047 53.518 1.00 66.75 112 ARG A N 1
ATOM 882 C CA . ARG A 1 112 ? -25.196 2.200 54.524 1.00 66.75 112 ARG A CA 1
ATOM 883 C C . ARG A 1 112 ? -25.164 3.586 55.170 1.00 66.75 112 ARG A C 1
ATOM 885 O O . ARG A 1 112 ? -24.538 3.693 56.221 1.00 66.75 112 ARG A O 1
ATOM 892 N N . GLU A 1 113 ? -25.797 4.585 54.559 1.00 53.47 113 GLU A N 1
ATOM 893 C CA . GLU A 1 113 ? -26.318 5.782 55.245 1.00 53.47 113 GLU A CA 1
ATOM 894 C C . GLU A 1 113 ? -27.596 5.448 56.023 1.00 53.47 113 GLU A C 1
ATOM 896 O O . GLU A 1 113 ? -27.757 6.010 57.129 1.00 53.47 113 GLU A O 1
#

Sequence (113 aa):
MN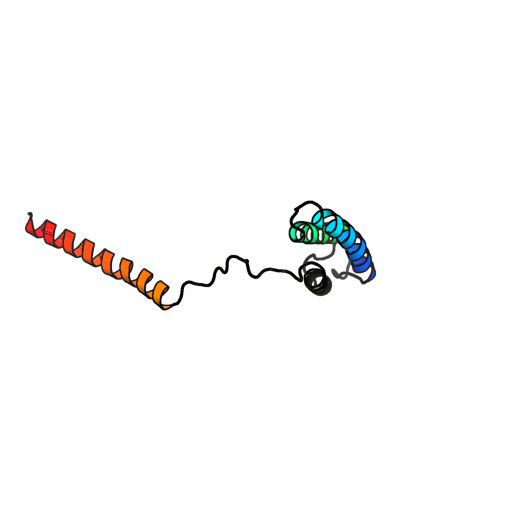PEGSWTADDLADLEAEVGLELYFIAEDDGDPYTVLTDCIETLSYLLGCYHLNPSVQDFFLQTHGRFFLTCSEDELLLTDAPHNVVVVLTLVPVTLLPLLVYLVVWKSNRRE

Nearest PDB structures (foldseek):
  7knt-assembly1_E  TM=6.336E-01  e=2.047E-03  Homo sapiens
  6uun-assembly1_E  TM=5.653E-01  e=1.497E-03  Homo sapiens

Organism: NCBI:txid630683